Protein AF-A0A0M3HJA4-F1 (afdb_monomer_lite)

Radius of gyration: 14.8 Å; chains: 1; bounding box: 30×19×36 Å

pLDDT: mean 85.03, std 10.3, range [50.38, 93.81]

Organism: Ascaris lumbricoides (NCBI:txid6252)

Secondary structure (DSSP, 8-state):
-HHHHHHHHHHHHHHHHHHHHHHHHHHHHHHHHHTTTS--S-----

Structure (mmCIF, N/CA/C/O backbone):
data_AF-A0A0M3HJA4-F1
#
_entry.id   AF-A0A0M3HJA4-F1
#
loop_
_atom_site.group_PDB
_atom_site.id
_atom_site.type_symbol
_atom_site.label_atom_id
_atom_site.label_alt_id
_atom_site.label_comp_id
_atom_site.label_asym_id
_atom_site.label_entity_id
_atom_site.label_seq_id
_atom_site.pdbx_PDB_ins_code
_atom_site.Cartn_x
_atom_site.Cartn_y
_atom_site.Cartn_z
_atom_site.occupancy
_atom_site.B_iso_or_equiv
_atom_site.auth_seq_id
_atom_site.auth_comp_id
_atom_site.auth_asym_id
_atom_site.auth_atom_id
_atom_site.pdbx_PDB_model_num
ATOM 1 N N . MET A 1 1 ? 1.796 -16.526 -17.570 1.00 70.12 1 MET A N 1
ATOM 2 C CA . MET A 1 1 ? 1.464 -15.457 -16.599 1.00 70.12 1 MET A CA 1
ATOM 3 C C . MET A 1 1 ? 1.983 -14.098 -17.099 1.00 70.12 1 MET A C 1
ATOM 5 O O . MET A 1 1 ? 2.951 -13.588 -16.550 1.00 70.12 1 MET A O 1
ATOM 9 N N . PRO A 1 2 ? 1.397 -13.504 -18.155 1.00 85.00 2 PRO A N 1
ATOM 10 C CA . PRO A 1 2 ? 1.897 -12.234 -18.704 1.00 85.00 2 PRO A CA 1
ATOM 11 C C . PRO A 1 2 ? 1.494 -11.009 -17.862 1.00 85.00 2 PRO A C 1
ATOM 13 O O . PRO A 1 2 ? 2.251 -10.048 -17.773 1.00 85.00 2 PRO A O 1
ATOM 16 N N . ILE A 1 3 ? 0.337 -11.066 -17.193 1.00 85.56 3 ILE A N 1
ATOM 17 C CA . ILE A 1 3 ? -0.262 -9.921 -16.485 1.00 85.56 3 ILE A CA 1
ATOM 18 C C . ILE A 1 3 ? 0.579 -9.507 -15.268 1.00 85.56 3 ILE A C 1
ATOM 20 O O . ILE A 1 3 ? 0.904 -8.335 -15.110 1.00 85.56 3 ILE A O 1
ATOM 24 N N . THR A 1 4 ? 1.000 -10.465 -14.439 1.00 89.25 4 THR A N 1
ATOM 25 C CA . THR A 1 4 ? 1.822 -10.191 -13.247 1.00 89.25 4 THR A CA 1
ATOM 26 C C . THR A 1 4 ? 3.189 -9.615 -13.614 1.00 89.25 4 THR A C 1
ATOM 28 O O . THR A 1 4 ? 3.656 -8.674 -12.979 1.00 89.25 4 THR A O 1
ATOM 31 N N . TRP A 1 5 ? 3.821 -10.144 -14.666 1.00 89.38 5 TRP A N 1
ATOM 32 C CA . TRP A 1 5 ? 5.112 -9.643 -15.137 1.00 89.38 5 TRP A CA 1
ATOM 33 C C . TRP A 1 5 ? 4.997 -8.218 -15.690 1.00 89.38 5 TRP A C 1
ATOM 35 O O . TRP A 1 5 ? 5.818 -7.366 -15.354 1.00 89.38 5 TRP A O 1
ATOM 45 N N . ALA A 1 6 ? 3.948 -7.935 -16.471 1.00 90.75 6 ALA A N 1
ATOM 46 C CA . ALA A 1 6 ? 3.673 -6.591 -16.971 1.00 90.75 6 ALA A CA 1
ATOM 47 C C . ALA A 1 6 ? 3.440 -5.599 -15.820 1.00 90.75 6 ALA A C 1
ATOM 49 O O . ALA A 1 6 ? 4.009 -4.513 -15.833 1.00 90.75 6 ALA A O 1
ATOM 50 N N . TYR A 1 7 ? 2.679 -5.988 -14.792 1.00 89.50 7 TYR A N 1
ATOM 51 C CA . TYR A 1 7 ? 2.443 -5.155 -13.610 1.00 89.50 7 TYR A CA 1
ATOM 52 C C . TYR A 1 7 ? 3.745 -4.788 -12.887 1.00 89.50 7 TYR A C 1
ATOM 54 O O . TYR A 1 7 ? 4.010 -3.612 -12.656 1.00 89.50 7 TYR A O 1
ATOM 62 N N . ILE A 1 8 ? 4.604 -5.773 -12.607 1.00 89.50 8 ILE A N 1
ATOM 63 C CA . ILE A 1 8 ? 5.902 -5.541 -11.951 1.00 89.50 8 ILE A CA 1
ATOM 64 C C . ILE A 1 8 ? 6.781 -4.604 -12.791 1.00 89.50 8 ILE A C 1
ATOM 66 O O . ILE A 1 8 ? 7.427 -3.706 -12.254 1.00 89.50 8 ILE A O 1
ATOM 70 N N . ARG A 1 9 ? 6.788 -4.786 -14.117 1.00 88.69 9 ARG A N 1
ATOM 71 C CA . ARG A 1 9 ? 7.588 -3.970 -15.041 1.00 88.69 9 ARG A CA 1
ATOM 72 C C . ARG A 1 9 ? 7.079 -2.537 -15.183 1.00 88.69 9 ARG A C 1
ATOM 74 O O . ARG A 1 9 ? 7.907 -1.650 -15.345 1.00 88.69 9 ARG A O 1
ATOM 81 N N . MET A 1 10 ? 5.766 -2.314 -15.130 1.00 92.56 10 MET A N 1
ATOM 82 C CA . MET A 1 10 ? 5.171 -0.973 -15.199 1.00 92.56 10 MET A CA 1
ATOM 83 C C . MET A 1 10 ? 5.323 -0.200 -13.887 1.00 92.56 10 MET A C 1
ATOM 85 O O . MET A 1 10 ? 5.584 0.995 -13.917 1.00 92.56 10 MET A O 1
ATOM 89 N N . MET A 1 11 ? 5.172 -0.876 -12.747 1.00 92.06 11 MET A 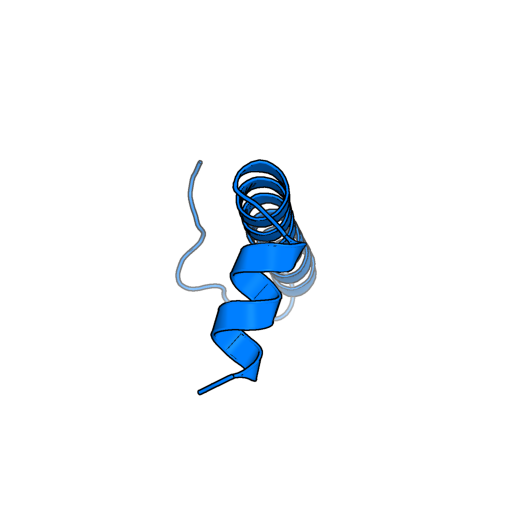N 1
ATOM 90 C CA . MET A 1 11 ? 5.244 -0.245 -11.425 1.00 92.06 11 MET A CA 1
ATOM 91 C C . MET A 1 11 ? 6.686 0.092 -11.027 1.00 92.06 11 MET A C 1
ATOM 93 O O . MET A 1 11 ? 6.930 1.095 -10.362 1.00 92.06 11 MET A O 1
ATOM 97 N N . GLY A 1 12 ? 7.650 -0.747 -11.421 1.00 91.50 12 GLY A N 1
ATOM 98 C CA . GLY A 1 12 ? 9.039 -0.591 -10.996 1.00 91.50 12 GLY A CA 1
ATOM 99 C C . GLY A 1 12 ? 9.216 -0.707 -9.470 1.00 91.50 12 GLY A C 1
ATOM 100 O O . GLY A 1 12 ? 8.269 -1.016 -8.741 1.00 91.50 12 GLY A O 1
ATOM 101 N N . PRO A 1 13 ? 10.437 -0.494 -8.953 1.00 90.19 13 PRO A N 1
ATOM 102 C CA . PRO A 1 13 ? 10.719 -0.624 -7.522 1.00 90.19 13 PRO A CA 1
ATOM 103 C C . PRO A 1 13 ? 9.972 0.415 -6.67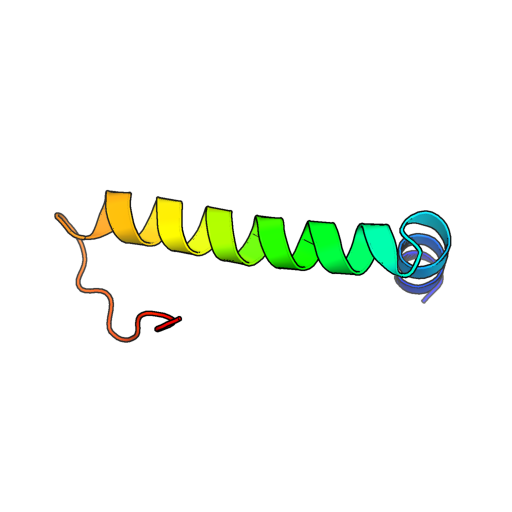1 1.00 90.19 13 PRO A C 1
ATOM 105 O O . PRO A 1 13 ? 9.429 0.068 -5.621 1.00 90.19 13 PRO A O 1
ATOM 108 N N . ASP A 1 14 ? 9.889 1.661 -7.138 1.00 92.81 14 ASP A N 1
ATOM 109 C CA . ASP A 1 14 ? 9.243 2.746 -6.394 1.00 92.81 14 ASP A CA 1
ATOM 110 C C . ASP A 1 14 ? 7.719 2.607 -6.379 1.00 92.81 14 ASP A C 1
ATOM 112 O O . ASP A 1 14 ? 7.107 2.721 -5.318 1.00 92.81 14 ASP A O 1
ATOM 116 N N . GLY A 1 15 ? 7.101 2.250 -7.511 1.00 90.44 15 GLY A N 1
ATOM 117 C CA . GLY A 1 15 ? 5.656 2.029 -7.567 1.00 90.44 15 GLY A CA 1
ATOM 118 C C . GLY A 1 15 ? 5.223 0.831 -6.723 1.00 90.44 15 GLY A C 1
ATOM 119 O O . GLY A 1 15 ? 4.197 0.888 -6.049 1.00 90.44 15 GLY A O 1
ATOM 120 N N . LEU A 1 16 ? 6.021 -0.243 -6.669 1.00 92.56 16 LEU A N 1
ATOM 121 C CA . LEU A 1 16 ? 5.741 -1.374 -5.773 1.00 92.56 16 LEU A CA 1
ATOM 122 C C . LEU A 1 16 ? 5.838 -0.982 -4.291 1.00 92.56 16 LEU A C 1
ATOM 124 O O . LEU A 1 16 ? 5.027 -1.440 -3.477 1.00 92.56 16 LEU A O 1
ATOM 128 N N . LYS A 1 17 ? 6.795 -0.118 -3.936 1.00 92.62 17 LYS A N 1
ATOM 129 C CA . LYS A 1 17 ? 6.925 0.425 -2.579 1.00 92.62 17 LYS A CA 1
ATOM 130 C C . LYS A 1 17 ? 5.717 1.287 -2.214 1.00 92.62 17 LYS A C 1
ATOM 132 O O . LYS A 1 17 ? 5.114 1.061 -1.167 1.00 92.62 17 LYS A O 1
ATOM 137 N N . GLU A 1 18 ? 5.325 2.207 -3.089 1.00 93.69 18 GLU A N 1
ATOM 138 C CA . GLU A 1 18 ? 4.167 3.078 -2.882 1.00 93.69 18 GLU A CA 1
ATOM 139 C C . GLU A 1 18 ? 2.865 2.273 -2.780 1.00 93.69 18 GLU A C 1
ATOM 141 O O . GLU A 1 18 ? 2.086 2.466 -1.848 1.00 93.69 18 GLU A O 1
ATOM 146 N N . ALA A 1 19 ? 2.657 1.295 -3.665 1.00 93.31 19 ALA A N 1
ATOM 147 C CA . ALA A 1 19 ? 1.483 0.428 -3.621 1.00 93.31 19 ALA A CA 1
ATOM 148 C C . ALA A 1 19 ? 1.381 -0.344 -2.300 1.00 93.31 19 ALA A C 1
ATOM 150 O O . ALA A 1 19 ? 0.291 -0.496 -1.747 1.00 93.31 19 ALA A O 1
ATOM 151 N N . THR A 1 20 ? 2.519 -0.781 -1.758 1.00 92.25 20 THR A N 1
ATOM 152 C CA . THR A 1 20 ? 2.572 -1.445 -0.451 1.00 92.25 20 THR A CA 1
ATOM 153 C C . THR A 1 20 ? 2.228 -0.472 0.679 1.00 92.25 20 THR A C 1
ATOM 155 O O . THR A 1 20 ? 1.431 -0.803 1.557 1.00 92.25 20 THR A O 1
ATOM 158 N N . GLN A 1 21 ? 2.768 0.750 0.647 1.00 93.81 21 GLN A N 1
ATOM 159 C CA . GLN A 1 21 ? 2.453 1.790 1.633 1.00 93.81 21 GLN A CA 1
ATOM 160 C C . GLN A 1 21 ? 0.963 2.154 1.614 1.00 93.81 21 GLN A C 1
ATOM 162 O O . GLN A 1 21 ? 0.334 2.225 2.671 1.00 93.81 21 GLN A O 1
ATOM 167 N N . MET A 1 22 ? 0.381 2.306 0.423 1.00 93.44 22 MET A N 1
ATOM 168 C CA . MET A 1 22 ? -1.045 2.581 0.254 1.00 93.44 22 MET A CA 1
ATOM 169 C C . MET A 1 22 ? -1.916 1.422 0.739 1.00 93.44 22 MET A C 1
ATOM 171 O O . MET A 1 22 ? -2.930 1.656 1.394 1.00 93.44 22 MET A O 1
ATOM 175 N N . ALA A 1 23 ? -1.519 0.170 0.490 1.00 92.62 23 ALA A N 1
ATOM 176 C CA . ALA A 1 23 ? -2.242 -0.995 0.996 1.00 92.62 23 ALA A CA 1
ATOM 177 C C . ALA A 1 23 ? -2.300 -1.009 2.534 1.00 92.62 23 ALA A C 1
ATOM 179 O O . ALA A 1 23 ? -3.368 -1.225 3.109 1.00 92.62 23 ALA A O 1
ATOM 180 N N . ILE A 1 24 ? -1.178 -0.715 3.198 1.00 92.56 24 ILE A N 1
ATOM 181 C CA . ILE A 1 24 ? -1.106 -0.639 4.664 1.00 92.56 24 ILE A CA 1
ATOM 182 C C . ILE A 1 24 ? -1.959 0.521 5.192 1.00 92.56 24 ILE A C 1
ATOM 184 O O . ILE A 1 24 ? -2.730 0.342 6.136 1.00 92.56 24 ILE A O 1
ATOM 188 N N . LEU A 1 25 ? -1.864 1.701 4.574 1.00 92.69 25 LEU A N 1
ATOM 189 C CA . LEU A 1 25 ? -2.652 2.870 4.965 1.00 92.69 25 LEU A CA 1
ATOM 190 C C . LEU A 1 25 ? -4.156 2.594 4.854 1.00 92.69 25 LEU A C 1
ATOM 192 O O . LEU A 1 25 ? -4.905 2.848 5.798 1.00 92.69 25 LEU A O 1
ATOM 196 N N . ASN A 1 26 ? -4.591 2.024 3.731 1.00 91.94 26 ASN A N 1
ATOM 197 C CA . ASN A 1 26 ? -5.991 1.693 3.490 1.00 91.94 26 ASN A CA 1
ATOM 198 C C . ASN A 1 26 ? -6.504 0.644 4.481 1.00 91.94 26 ASN A C 1
ATOM 200 O O . ASN A 1 26 ? -7.605 0.791 5.016 1.00 91.94 26 ASN A O 1
ATOM 204 N N . ALA A 1 27 ? -5.700 -0.379 4.785 1.00 88.94 27 ALA A N 1
ATOM 205 C CA . ALA A 1 27 ? -6.048 -1.381 5.787 1.00 88.94 27 ALA A CA 1
ATOM 206 C C . ALA A 1 27 ? -6.235 -0.747 7.174 1.00 88.94 27 ALA A C 1
ATOM 208 O O . ALA A 1 27 ? -7.240 -1.005 7.838 1.00 88.94 27 ALA A O 1
ATOM 209 N N . ASN A 1 28 ? -5.324 0.141 7.583 1.00 90.38 28 ASN A N 1
ATOM 210 C CA . ASN A 1 28 ? -5.422 0.862 8.853 1.00 90.38 28 ASN A CA 1
ATOM 211 C C . ASN A 1 28 ? -6.616 1.824 8.894 1.00 90.38 28 ASN A C 1
ATOM 213 O O . ASN A 1 28 ? -7.281 1.941 9.924 1.00 90.38 28 ASN A O 1
ATOM 217 N N . TYR A 1 29 ? -6.941 2.473 7.776 1.00 91.19 29 TYR A N 1
ATOM 218 C CA . TYR A 1 29 ? -8.121 3.327 7.671 1.00 91.19 29 TYR A CA 1
ATOM 219 C C . TYR A 1 29 ? -9.419 2.529 7.858 1.00 91.19 29 TYR A C 1
ATOM 221 O O . TYR A 1 29 ? -10.284 2.907 8.653 1.00 91.19 29 TYR A O 1
ATOM 229 N N . MET A 1 30 ? -9.544 1.388 7.173 1.00 89.75 30 MET A N 1
ATOM 230 C CA . MET A 1 30 ? -10.701 0.500 7.311 1.00 89.75 30 MET A CA 1
ATOM 231 C C . MET A 1 30 ? -10.801 -0.081 8.720 1.00 89.75 30 MET A C 1
ATOM 233 O O . MET A 1 30 ? -11.883 -0.078 9.305 1.00 89.75 30 MET A O 1
ATOM 237 N N . ALA A 1 31 ? -9.672 -0.520 9.279 1.00 87.19 31 ALA A N 1
ATOM 238 C CA . ALA A 1 31 ? -9.569 -0.965 10.659 1.00 87.19 31 ALA A CA 1
ATOM 239 C C . ALA A 1 31 ? -10.121 0.112 11.603 1.00 87.19 31 ALA A C 1
ATOM 241 O O . ALA A 1 31 ? -11.079 -0.134 12.331 1.00 87.19 31 ALA A O 1
ATOM 242 N N . LYS A 1 32 ? -9.618 1.348 11.513 1.00 87.12 32 LYS A N 1
ATOM 243 C CA . LYS A 1 32 ? -10.052 2.435 12.395 1.00 87.12 32 LYS A CA 1
ATOM 244 C C . LYS A 1 32 ? -11.546 2.738 12.284 1.00 87.12 32 LYS A C 1
ATOM 246 O O . LYS A 1 32 ? -12.193 2.995 13.296 1.00 87.12 32 LYS A O 1
ATOM 251 N N . ARG A 1 33 ? -12.102 2.683 11.072 1.00 88.19 33 ARG A N 1
ATOM 252 C CA . ARG A 1 33 ? -13.531 2.915 10.822 1.00 88.19 33 ARG A CA 1
ATOM 253 C C . ARG A 1 33 ? -14.422 1.807 11.395 1.00 88.19 33 ARG A C 1
ATOM 255 O O . ARG A 1 33 ? -15.547 2.086 11.797 1.00 88.19 33 ARG A O 1
ATOM 262 N N . LEU A 1 34 ? -13.939 0.567 11.418 1.00 87.56 34 LEU A N 1
ATOM 263 C CA . LEU A 1 34 ? -14.705 -0.602 11.857 1.00 87.56 34 LEU A CA 1
ATOM 264 C C . LEU A 1 34 ? -14.518 -0.940 13.345 1.00 87.56 34 LEU A C 1
ATOM 266 O O . LEU A 1 34 ? -15.308 -1.722 13.869 1.00 87.56 34 LEU A O 1
ATOM 270 N N . GLU A 1 35 ? -13.554 -0.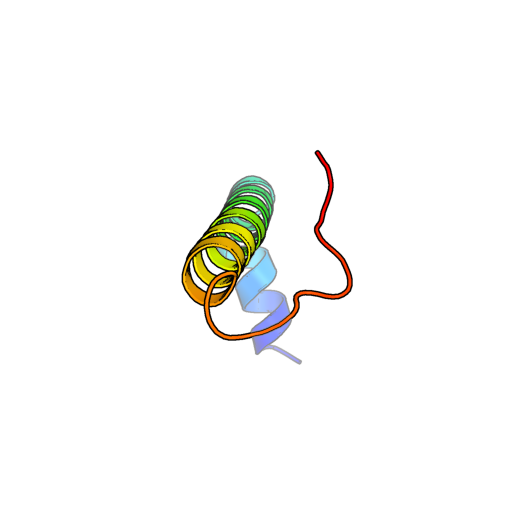319 14.039 1.00 81.44 35 GLU A N 1
ATOM 271 C CA . GLU A 1 35 ? -13.277 -0.517 15.478 1.00 81.44 35 GLU A CA 1
ATOM 272 C C . GLU A 1 35 ? -14.514 -0.382 16.385 1.00 81.44 35 GLU A C 1
ATOM 274 O O . GLU A 1 35 ? -14.565 -1.020 17.432 1.00 81.44 35 GLU A O 1
ATOM 279 N N . GLY A 1 36 ? -15.507 0.430 16.004 1.00 78.88 36 GLY A N 1
ATOM 280 C CA . GLY A 1 36 ? -16.726 0.635 16.796 1.00 78.88 36 GLY A CA 1
ATOM 281 C C . GLY A 1 36 ? -17.800 -0.448 16.636 1.00 78.88 36 GLY A C 1
ATOM 282 O O . GLY A 1 36 ? -18.671 -0.558 17.491 1.00 78.88 36 GLY A O 1
ATOM 283 N N . ALA A 1 37 ? -17.755 -1.240 15.561 1.00 82.50 37 ALA A N 1
ATOM 284 C CA . ALA A 1 37 ? -18.779 -2.240 15.234 1.00 82.50 37 ALA A CA 1
ATOM 285 C C . ALA A 1 37 ? -18.237 -3.680 15.207 1.00 82.50 37 ALA A C 1
ATOM 287 O O . ALA A 1 37 ? -18.996 -4.625 15.409 1.00 82.50 37 ALA A O 1
ATOM 288 N N . TYR A 1 38 ? -16.932 -3.858 14.981 1.00 78.56 38 TYR A N 1
ATOM 289 C CA . TYR A 1 38 ? -16.292 -5.164 14.844 1.00 78.56 38 TYR A CA 1
ATOM 290 C C . TYR A 1 38 ? -14.981 -5.228 15.631 1.00 78.56 38 TYR A C 1
ATOM 292 O O . TYR A 1 38 ? -14.172 -4.299 15.628 1.00 78.56 38 TYR A O 1
ATOM 300 N N . ARG A 1 39 ? -14.736 -6.369 16.284 1.00 73.75 39 ARG A N 1
ATOM 301 C CA . ARG A 1 39 ? -13.494 -6.619 17.022 1.00 73.75 39 ARG A CA 1
ATOM 302 C C . ARG A 1 39 ? -12.369 -6.988 16.055 1.00 73.75 39 ARG A C 1
ATOM 304 O O . ARG A 1 39 ? -12.369 -8.069 15.474 1.00 73.75 39 ARG A O 1
ATOM 311 N N . ILE A 1 40 ? -11.378 -6.113 15.935 1.00 75.94 40 ILE A N 1
ATOM 312 C CA . ILE A 1 40 ? -10.159 -6.365 15.157 1.00 75.94 40 ILE A CA 1
ATOM 313 C C . ILE A 1 40 ? -9.198 -7.187 16.016 1.00 75.94 40 ILE A C 1
ATOM 315 O O . ILE A 1 40 ? -8.766 -6.733 17.073 1.00 75.94 40 ILE A O 1
ATOM 319 N N . VAL A 1 41 ? -8.907 -8.415 15.578 1.00 72.88 41 VAL A N 1
ATOM 320 C CA . VAL A 1 41 ? -8.166 -9.415 16.371 1.00 72.88 41 VAL A CA 1
ATOM 321 C C . VAL A 1 41 ? -6.657 -9.148 16.365 1.00 72.88 41 VAL A C 1
ATOM 323 O O . VAL A 1 41 ? -6.001 -9.366 17.377 1.00 72.88 41 VAL A O 1
ATOM 326 N N . TYR A 1 42 ? -6.126 -8.615 15.260 1.00 66.06 42 TYR A N 1
ATOM 327 C CA . TYR A 1 42 ? -4.725 -8.220 15.115 1.00 66.06 42 TYR A CA 1
ATOM 328 C C . TYR A 1 42 ? -4.633 -6.883 14.387 1.00 66.06 42 TYR A C 1
ATOM 330 O O . TYR A 1 42 ? -5.175 -6.724 13.294 1.00 66.06 42 TYR A O 1
ATOM 338 N N . LYS A 1 43 ? -3.937 -5.924 14.997 1.00 70.81 43 LYS A N 1
ATOM 339 C CA . LYS A 1 43 ? -3.538 -4.679 14.339 1.00 70.81 43 LYS A CA 1
ATOM 340 C C . LYS A 1 43 ? -2.080 -4.808 13.925 1.00 70.81 43 LYS A C 1
ATOM 342 O O . LYS A 1 43 ? -1.279 -5.353 14.682 1.00 70.81 43 LYS A O 1
ATOM 347 N N . VAL A 1 44 ? -1.741 -4.298 12.745 1.00 64.81 44 VAL A N 1
ATOM 348 C CA . VAL A 1 44 ? -0.338 -4.125 12.359 1.00 64.81 44 VAL A CA 1
ATOM 349 C C . VAL A 1 44 ? 0.204 -2.986 13.221 1.00 64.81 44 VAL A C 1
ATOM 351 O O . VAL A 1 44 ? -0.163 -1.829 13.029 1.00 64.81 44 VAL A O 1
ATOM 354 N N . CYS A 1 45 ? 0.981 -3.331 14.246 1.00 56.09 45 CYS A N 1
ATOM 355 C CA . CYS A 1 45 ? 1.690 -2.359 15.068 1.00 56.09 45 CYS A CA 1
ATOM 356 C C . CYS A 1 45 ? 2.899 -1.861 14.264 1.00 56.09 45 CYS A C 1
ATOM 358 O O . CYS A 1 45 ? 3.642 -2.689 13.734 1.00 56.09 45 CYS A O 1
ATOM 360 N N . TYR A 1 46 ? 3.031 -0.540 14.127 1.00 50.38 46 TYR A N 1
ATOM 361 C CA . TYR A 1 46 ? 4.219 0.108 13.564 1.00 50.38 46 TYR A CA 1
ATOM 362 C C . TYR A 1 46 ? 5.406 -0.009 14.518 1.00 50.38 46 TYR A C 1
ATOM 364 O O . TYR A 1 46 ? 5.159 0.018 15.748 1.00 50.38 46 TYR A O 1
#

Sequence (46 aa):
MPITWAYIRMMGPDGLKEATQMAILNANYMAKRLEGAYRIVYKVCY

InterPro domains:
  IPR015422 Pyridoxal phosphate-dependent transferase, small domain [G3DSA:3.90.1150.10] (5-46)
  IPR015424 Pyridoxal phosphate-dependent transferase [SSF53383] (3-42)
  IPR020581 Glycine cleavage system P protein [PTHR11773] (1-43)
  IPR049316 Glycine dehydrogenase, C-terminal domain [PF21478] (19-43)

Foldseek 3Di:
DVPVVVVCVVCDPPNVVVVVVVVLVVVVVVCVVCVVPDDDPDDDDD

=== Feature glossary ===
Reading guide. The protein is described through the following features:

Foldseek 3Di. A 3Di character summarizes, for each residue, the relative orientation of the Cα frame of its nearest spatial neighbor. Because it encodes fold topology rather than chemistry, 3Di alignments detect remote structural similarity that sequence alignment misses.

Contact-map, Ramachandran, and PAE plots. Plot images: a contact map (which residues are close in 3D, as an N×N binary image), a Ramachandran scatter (backbone torsion angles, revealing secondary-structure composition at a glance), and — for AlphaFold structures — a PAE heatmap (pairwise prediction confidence).

Radius of gyration, Cα contacts, bounding box. Radius of gyration (Rg) is the root-mean-square distance of Cα atoms from their centroid — a single number for overall size and compactness. A globular domain of N residues has Rg ≈ 2.2·N^0.38 Å; an extended or disordered chain has a 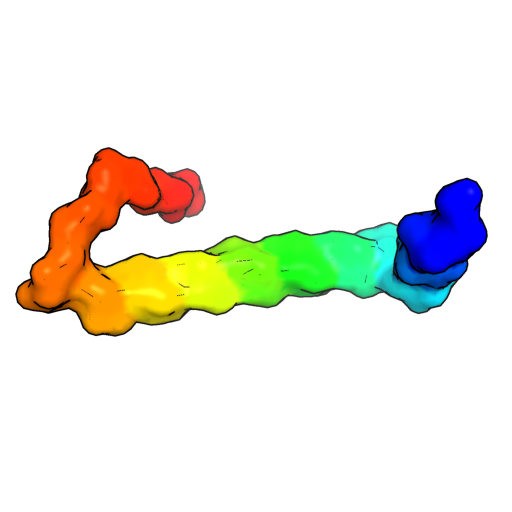much larger Rg. The Cα contact count is the number of residue pairs whose Cα atoms are within 8 Å and are more than four positions apart in sequence — a standard proxy for tertiary packing density. The bounding box is the smallest axis-aligned box enclosing all Cα atoms.

Secondary structure (8-state, DSSP). Eight-state secondary structure (DSSP): H is the canonical α-helix, G the tighter 3₁₀-helix, I the wider π-helix; E/B are β-structure, T and S are turns and bends, and '-' is everything else. DSSP derives these from the pattern of main-chain N–H···O=C hydrogen bonds, not from the sequence.

B-factor. B-factor (Debye–Waller factor) reflects atomic displacement in the crystal lattice. I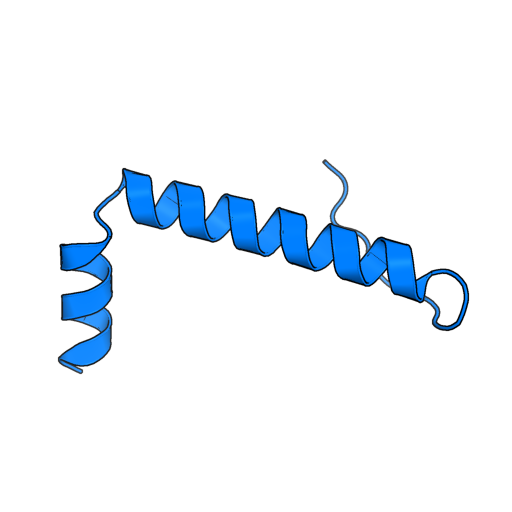t is an experimental observable (units Å²), not a prediction; low values mean the atom is pinned down, high values mean it moves or is heterogeneous across the crystal.

pLDDT. pLDDT is the predicted lDDT-Cα score: AlphaFold's confidence that the local environment of each residue (all inter-atomic distances within 15 Å) is correctly placed. It is a per-residue number between 0 and 100, with higher meaning more reliable.

Nearest PDB structures. Nearest PDB neighbors are the top structural matches found by Foldseek when searching this structure against the entire Protein Data Bank. Each hit reports a TM-score (0 to 1; >0.5 almost always implies the same fold) and an E-value. These are *structural* homologs — they may share no detectable sequence similarity.

Solvent-accessible surface area. Accessible surface area quantifies burial. A residue with SASA near zero is packed into the hydrophobic core; one with SASA >100 Å² sits on the surface. Computed here via the Shrake–Rupley numerical algorithm with a 1.4 Å probe.

Rendered structure images. Structure images are PyMOL renders from six orthogonal camera directions. Cartoon representation draws helices as coils and strands as arrows; sticks 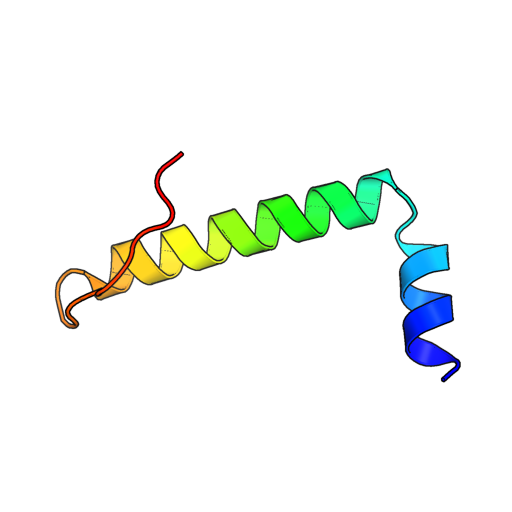shows the backbone as bonds; surface shows the solvent-excluded envelope. Rainbow coloring maps sequence position to hue (blue→red, N→C); chain coloring assigns a distinct color per polypeptide.

Backbone torsions (φ/ψ). φ (phi) and ψ (psi) are the two rotatable backbone dihedrals per residue: φ is the C(i-1)–N–Cα–C torsion, ψ is the N–Cα–C–N(i+1) torsion, both in degrees on (−180°, 180°]. α-helical residues cluster near (−60°, −45°); β-strand residues near (−120°, +130°). A Ramachandran plot is simply a scatter of (φ, ψ) for every residue.

Predicted aligned error. Predicted Aligned Error (PAE) is an AlphaFold confidence matrix: entry (i, j) is the expected error in the position of residue j, in ångströms, when the prediction is superimposed on the true structure at residue i. Low PAE within a block of residues means that block is internally rigid and well-predicted; high PAE between two blocks means their relative placement is uncertain even if each block individually is confident.

mmCIF coordinates. Structure coordinates are given as an mmCIF _atom_site loop: one row per atom with element, residue name, chain id, sequence number, and x/y/z position in Å. Only the four main-chain atoms per residue are included here; side chains are omitted to keep the record compact.

InterPro / GO / CATH / organism. Database cross-references. InterPro integrates a dozen domain/family signature databases into unified entries with residue-range hits. GO terms attach function/process/location labels with evidence codes. CATH codes position the fold in a four-level structural taxonomy. Organism is the NCBI-taxonomy species name.

Secondary structure (3-state, P-SEA). SS3 is a coarse helix/strand/coil call (letters a/b/c) made by the P-SEA algorithm from inter-Cα distances and dihedrals. It is less detailed than DSSP but needs only Cα positions.

Sequence. Sequence gives the chain of amino acids in standard one-letter code (A=alanine, C=cysteine, …, Y=tyrosine), read N→C. It is the only feature that is directly encoded by the gene; all structural features are derived from the folded form of this sequence.